Protein AF-A0A3M7CVM4-F1 (afdb_monomer)

Sequence (159 aa):
MERQDGQRHAELNRDGDGFTMEFKIDVVDDIEAQVEEMMRLGALGNFKDARQLSQSIAPVHQQKFEVVFEQLRLMLDQGAYTDLIERAEFHHKDAYTPIQSTLLKMMIAIARISMSSTEDSQASEFLRGLQHIDPLLLCEGLQQRLTDELWITEEVRIA

Solvent-accessible surface area (backbone atoms only — not comparable to full-atom values): 10046 Å² total; per-residue (Å²): 135,86,82,82,88,81,88,84,78,92,74,87,76,87,79,79,96,69,86,80,80,86,81,85,82,84,85,74,86,60,61,65,63,54,49,51,51,30,51,54,26,40,76,70,66,38,56,67,59,20,51,53,52,59,69,64,51,56,76,92,48,59,77,37,64,71,52,45,51,52,53,41,47,49,25,55,78,69,65,40,34,68,65,31,42,58,52,54,61,65,57,72,79,62,96,66,51,77,64,58,51,48,55,52,52,49,53,44,48,52,34,51,58,73,68,48,86,83,52,80,68,61,58,53,66,46,51,62,72,40,70,83,55,58,64,63,63,50,50,51,53,50,51,52,50,56,51,57,55,55,64,69,73,72,74,81,81,85,125

Radius of gyration: 26.43 Å; Cα contacts (8 Å, |Δi|>4): 76; chains: 1; bounding box: 59×64×79 Å

Secondary structure (DSSP, 8-state):
------------------------------HHHHHHHHHHHHHTT-HHHHHHHHHHS-TTTTTSHHHHHHHHHHHHHTT-HHHHHHHHHHGGGSS--HHHHHHHHHHHHHHHHHH-TT-HHHHHHHHHHHTTS-HHHHHHHHHHHHHHHHHHSS-----

pLDDT: mean 70.15, std 20.24, range [32.28, 94.75]

Organism: Hortaea werneckii (NCBI:txid91943)

Structure (mmCIF, N/CA/C/O backbone):
data_AF-A0A3M7CVM4-F1
#
_entry.id   AF-A0A3M7CVM4-F1
#
loop_
_atom_site.group_PDB
_atom_site.id
_atom_site.type_symbol
_atom_site.label_atom_id
_atom_site.label_alt_id
_atom_site.label_comp_id
_atom_site.label_asym_id
_atom_site.label_entity_id
_atom_site.label_seq_id
_atom_site.pdbx_PDB_ins_code
_atom_site.Cartn_x
_atom_site.Cartn_y
_atom_site.Cartn_z
_atom_site.occupancy
_atom_site.B_iso_or_equiv
_atom_site.auth_seq_id
_atom_site.auth_comp_id
_atom_site.auth_asym_id
_atom_site.auth_atom_id
_atom_site.pdbx_PDB_model_num
ATOM 1 N N . MET A 1 1 ? 43.578 -37.638 -21.110 1.00 36.47 1 MET A N 1
ATOM 2 C CA . MET A 1 1 ? 42.589 -36.567 -21.350 1.00 36.47 1 MET A CA 1
ATOM 3 C C . MET A 1 1 ? 42.428 -36.481 -22.860 1.00 36.47 1 MET A C 1
ATOM 5 O O . MET A 1 1 ? 43.405 -36.185 -23.528 1.00 36.47 1 MET A O 1
ATOM 9 N N . GLU A 1 2 ? 41.466 -37.225 -23.412 1.00 39.16 2 GLU A N 1
ATOM 10 C CA . GLU A 1 2 ? 40.102 -36.749 -23.759 1.00 39.16 2 GLU A CA 1
ATOM 11 C C . GLU A 1 2 ? 40.143 -35.811 -24.981 1.00 39.16 2 GLU A C 1
ATOM 13 O O . GLU A 1 2 ? 40.635 -34.699 -24.876 1.00 39.16 2 GLU A O 1
ATOM 18 N N . ARG A 1 3 ? 40.006 -36.377 -26.194 1.00 39.12 3 ARG A N 1
ATOM 19 C CA . ARG A 1 3 ? 38.799 -36.556 -27.056 1.00 39.12 3 ARG A CA 1
ATOM 20 C C . ARG A 1 3 ? 38.621 -35.397 -28.062 1.00 39.12 3 ARG A C 1
ATOM 22 O O . ARG A 1 3 ? 38.322 -34.285 -27.667 1.00 39.12 3 ARG A O 1
ATOM 29 N N . GLN A 1 4 ? 38.972 -35.670 -29.329 1.00 41.56 4 GLN A N 1
ATOM 30 C CA . GLN A 1 4 ? 38.097 -35.743 -30.530 1.00 41.56 4 GLN A CA 1
ATOM 31 C C . GLN A 1 4 ? 37.828 -34.363 -31.162 1.00 41.56 4 GLN A C 1
ATOM 33 O O . GLN A 1 4 ? 37.121 -33.555 -30.584 1.00 41.56 4 GLN A O 1
ATOM 38 N N . ASP A 1 5 ? 38.506 -33.947 -32.236 1.00 43.62 5 ASP A N 1
ATOM 39 C CA . ASP A 1 5 ? 38.555 -34.488 -33.612 1.00 43.62 5 ASP A CA 1
ATOM 40 C C . ASP A 1 5 ? 37.229 -34.305 -34.372 1.00 43.62 5 ASP A C 1
ATOM 42 O O . ASP A 1 5 ? 36.187 -34.787 -33.930 1.00 43.62 5 ASP A O 1
ATOM 46 N N . GLY A 1 6 ? 37.278 -33.608 -35.515 1.00 35.72 6 GLY A N 1
ATOM 47 C CA . GLY A 1 6 ? 36.134 -33.482 -36.423 1.00 35.72 6 GLY A CA 1
ATOM 48 C C . GLY A 1 6 ? 35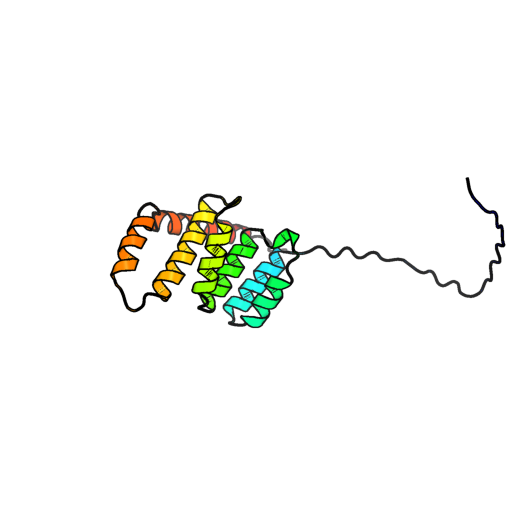.993 -32.141 -37.144 1.00 35.72 6 GLY A C 1
ATOM 49 O O . GLY A 1 6 ? 35.118 -31.344 -36.824 1.00 35.72 6 GLY A O 1
ATOM 50 N N . GLN A 1 7 ? 36.814 -31.922 -38.174 1.00 46.47 7 GLN A N 1
ATOM 51 C CA . GLN A 1 7 ? 36.509 -31.018 -39.294 1.00 46.47 7 GLN A CA 1
ATOM 52 C C . GLN A 1 7 ? 35.074 -31.242 -39.814 1.00 46.47 7 GLN A C 1
ATOM 54 O O . GLN A 1 7 ? 34.631 -32.390 -39.828 1.00 46.47 7 GLN A O 1
ATOM 59 N N . ARG A 1 8 ? 34.414 -30.205 -40.366 1.00 40.69 8 ARG A N 1
ATOM 60 C CA . ARG A 1 8 ? 33.911 -30.209 -41.762 1.00 40.69 8 ARG A CA 1
ATOM 61 C C . ARG A 1 8 ? 33.116 -28.955 -42.163 1.00 40.69 8 ARG A C 1
ATOM 63 O O . ARG A 1 8 ? 32.137 -28.584 -41.536 1.00 40.69 8 ARG A O 1
ATOM 70 N N . HIS A 1 9 ? 33.555 -28.439 -43.311 1.00 39.12 9 HIS A N 1
ATOM 71 C CA . HIS A 1 9 ? 32.801 -27.838 -44.413 1.00 39.12 9 HIS A CA 1
ATOM 72 C C . HIS A 1 9 ? 32.037 -26.532 -44.189 1.00 39.12 9 HIS A C 1
ATOM 74 O O . HIS A 1 9 ? 30.878 -26.491 -43.797 1.00 39.12 9 HIS A O 1
ATOM 80 N N . ALA A 1 10 ? 32.694 -25.463 -44.642 1.00 49.66 10 ALA A N 1
ATOM 81 C CA . ALA A 1 10 ? 32.023 -24.382 -45.336 1.00 49.66 10 ALA A CA 1
ATOM 82 C C . ALA A 1 10 ? 31.328 -24.929 -46.597 1.00 49.66 10 ALA A C 1
ATOM 84 O O . ALA A 1 10 ? 31.999 -25.312 -47.553 1.00 49.66 10 ALA A O 1
ATOM 85 N N . GLU A 1 11 ? 29.999 -24.919 -46.603 1.00 40.72 11 GLU A N 1
ATOM 86 C CA . GLU A 1 11 ? 29.199 -24.817 -47.822 1.00 40.72 11 GLU A CA 1
ATOM 87 C C . GLU A 1 11 ? 28.272 -23.610 -47.660 1.00 40.72 11 GLU A C 1
ATOM 89 O O . GLU A 1 11 ? 27.235 -23.648 -47.002 1.00 40.72 11 GLU A O 1
ATOM 94 N N . LEU A 1 12 ? 28.725 -22.492 -48.231 1.00 46.47 12 LEU A N 1
ATOM 95 C CA . LEU A 1 12 ? 27.937 -21.292 -48.478 1.00 46.47 12 LEU A CA 1
ATOM 96 C C . LEU A 1 12 ? 26.903 -21.617 -49.563 1.00 46.47 12 LEU A C 1
ATOM 98 O O . LEU A 1 12 ? 27.142 -21.372 -50.745 1.00 46.47 12 LEU A O 1
ATOM 102 N N . ASN A 1 13 ? 25.752 -22.153 -49.166 1.00 44.16 13 ASN A N 1
ATOM 103 C CA . ASN A 1 13 ? 24.563 -22.093 -50.007 1.00 44.16 13 ASN A CA 1
ATOM 104 C C . ASN A 1 13 ? 24.012 -20.666 -49.938 1.00 44.16 13 ASN A C 1
ATOM 106 O O . ASN A 1 13 ? 23.336 -20.277 -48.988 1.00 44.16 13 ASN A O 1
ATOM 110 N N . ARG A 1 14 ? 24.369 -19.872 -50.956 1.00 52.38 14 ARG A N 1
ATOM 111 C CA . ARG A 1 14 ? 23.597 -18.699 -51.371 1.00 52.38 14 ARG A CA 1
ATOM 112 C C . ARG A 1 14 ? 22.192 -19.183 -51.698 1.00 52.38 14 ARG A C 1
ATOM 114 O O . ARG A 1 14 ? 22.051 -19.895 -52.678 1.00 52.38 14 ARG A O 1
ATOM 121 N N . ASP A 1 15 ? 21.224 -18.802 -50.877 1.00 56.19 15 ASP A N 1
ATOM 122 C CA . ASP A 1 15 ? 19.897 -18.347 -51.293 1.00 56.19 15 ASP A CA 1
ATOM 123 C C . ASP A 1 15 ? 19.177 -17.793 -50.056 1.00 56.19 15 ASP A C 1
ATOM 125 O O . ASP A 1 15 ? 18.872 -18.522 -49.116 1.00 56.19 15 ASP A O 1
ATOM 129 N N . GLY A 1 16 ? 18.936 -16.479 -50.056 1.00 52.38 16 GLY A N 1
ATOM 130 C CA . GLY A 1 16 ? 18.220 -15.768 -48.995 1.00 52.38 16 GLY A CA 1
ATOM 131 C C . GLY A 1 16 ? 19.100 -14.769 -48.253 1.00 52.38 16 GLY A C 1
ATOM 132 O O . GLY A 1 16 ? 19.547 -15.035 -47.143 1.00 52.38 16 GLY A O 1
ATOM 133 N N . ASP A 1 17 ? 19.327 -13.598 -48.853 1.00 54.78 17 ASP A N 1
ATOM 134 C CA . ASP A 1 17 ? 19.960 -12.460 -48.175 1.00 54.78 17 ASP A CA 1
ATOM 135 C C . ASP A 1 17 ? 18.943 -11.803 -47.222 1.00 54.78 17 ASP A C 1
ATOM 137 O O . ASP A 1 17 ? 18.395 -10.729 -47.465 1.00 54.78 17 ASP A O 1
ATOM 141 N N . GLY A 1 18 ? 18.580 -12.544 -46.176 1.00 60.34 18 GLY A N 1
ATOM 142 C CA . GLY A 1 18 ? 17.775 -12.069 -45.064 1.00 60.34 18 GLY A CA 1
ATOM 143 C C . GLY A 1 18 ? 18.702 -11.585 -43.960 1.00 60.34 18 GLY A C 1
ATOM 144 O O . GLY A 1 18 ? 19.171 -12.381 -43.148 1.00 60.34 18 GLY A O 1
ATOM 145 N N . PHE A 1 19 ? 18.968 -10.280 -43.918 1.00 59.34 19 PHE A N 1
ATOM 146 C CA . PHE A 1 19 ? 19.666 -9.660 -42.796 1.00 59.34 19 PHE A CA 1
ATOM 147 C C . PHE A 1 19 ? 18.823 -9.836 -41.522 1.00 59.34 19 PHE A C 1
ATOM 149 O O . PHE A 1 19 ? 17.784 -9.196 -41.363 1.00 59.34 19 PHE A O 1
ATOM 156 N N . THR A 1 20 ? 19.243 -10.724 -40.619 1.00 69.44 20 THR A N 1
ATOM 157 C CA . THR A 1 20 ? 18.589 -10.898 -39.316 1.00 69.44 20 THR A CA 1
ATOM 158 C C . THR A 1 20 ? 19.247 -9.948 -38.321 1.00 69.44 20 THR A C 1
ATOM 160 O O . THR A 1 20 ? 20.401 -10.140 -37.945 1.00 69.44 20 THR A O 1
ATOM 163 N N . MET A 1 21 ? 18.527 -8.894 -37.930 1.00 69.94 21 MET A N 1
ATOM 164 C CA . MET A 1 21 ? 18.966 -7.954 -36.899 1.00 69.94 21 MET A CA 1
ATOM 165 C C . MET A 1 21 ? 18.529 -8.484 -35.528 1.00 69.94 21 MET A C 1
ATOM 167 O O . MET A 1 21 ? 17.335 -8.597 -35.257 1.00 69.94 21 MET A O 1
ATOM 171 N N . GLU A 1 22 ? 19.486 -8.833 -34.667 1.00 62.19 22 GLU A N 1
ATOM 172 C CA . GLU A 1 22 ? 19.198 -9.215 -33.283 1.00 62.19 22 GLU A CA 1
ATOM 173 C C . GLU A 1 22 ? 18.967 -7.958 -32.436 1.00 62.19 22 GLU A C 1
ATOM 175 O O . GLU A 1 22 ? 19.888 -7.178 -32.192 1.00 62.19 22 GLU A O 1
ATOM 180 N N . PHE A 1 23 ? 17.732 -7.763 -31.973 1.00 56.62 23 PHE A N 1
ATOM 181 C CA . PHE A 1 23 ? 17.397 -6.719 -31.007 1.00 56.62 23 PHE A CA 1
ATOM 182 C C . PHE A 1 23 ? 17.404 -7.303 -29.596 1.00 56.62 23 PHE A C 1
ATOM 184 O O . PHE A 1 23 ? 16.731 -8.297 -29.323 1.00 56.62 23 PHE A O 1
ATOM 191 N N . LYS A 1 24 ? 18.133 -6.654 -28.686 1.00 57.28 24 LYS A N 1
ATOM 192 C CA . LYS A 1 24 ? 18.010 -6.873 -27.243 1.00 57.28 24 LYS A CA 1
ATOM 193 C C . LYS A 1 24 ? 17.216 -5.708 -26.672 1.00 57.28 24 LYS A C 1
ATOM 195 O O . LYS A 1 24 ? 17.610 -4.560 -26.851 1.00 57.28 24 LYS A O 1
ATOM 200 N N . ILE A 1 25 ? 16.078 -6.012 -26.061 1.00 63.97 25 ILE A N 1
ATOM 201 C CA . ILE A 1 25 ? 15.244 -5.029 -25.374 1.00 63.97 25 ILE A CA 1
ATOM 202 C C . ILE A 1 25 ? 15.491 -5.220 -23.884 1.00 63.97 25 ILE A C 1
ATOM 204 O O . ILE A 1 25 ? 15.142 -6.265 -23.335 1.00 63.97 25 ILE A O 1
ATOM 208 N N . ASP A 1 26 ? 16.091 -4.217 -23.253 1.00 54.91 26 ASP A N 1
ATOM 209 C CA . ASP A 1 26 ? 16.224 -4.164 -21.803 1.00 54.91 26 ASP A CA 1
ATOM 210 C C . ASP A 1 26 ? 14.930 -3.577 -21.231 1.00 54.91 26 ASP A C 1
ATOM 212 O O . ASP A 1 26 ? 14.606 -2.409 -21.450 1.00 54.91 26 ASP A O 1
ATOM 216 N N . VAL A 1 27 ? 14.153 -4.405 -20.534 1.00 65.12 27 VAL A N 1
ATOM 217 C CA . VAL A 1 27 ? 12.986 -3.940 -19.780 1.00 65.12 27 VAL A CA 1
ATOM 218 C C . VAL A 1 27 ? 13.501 -3.391 -18.454 1.00 65.12 27 VAL A C 1
ATOM 220 O O . VAL A 1 27 ? 14.017 -4.144 -17.631 1.00 65.12 27 VAL A O 1
ATOM 223 N N . VAL A 1 28 ? 13.407 -2.075 -18.276 1.00 63.50 28 VAL A N 1
ATOM 224 C CA . VAL A 1 28 ? 13.725 -1.411 -17.009 1.00 63.50 28 VAL A CA 1
ATOM 225 C C . VAL A 1 28 ? 12.445 -1.334 -16.188 1.00 63.50 28 VAL A C 1
ATOM 227 O O . VAL A 1 28 ? 11.446 -0.791 -16.657 1.00 63.50 28 VAL A O 1
ATOM 230 N N . ASP A 1 29 ? 12.475 -1.882 -14.976 1.00 72.81 29 ASP A N 1
ATOM 231 C CA . ASP A 1 29 ? 11.358 -1.778 -14.041 1.00 72.81 29 ASP A CA 1
ATOM 232 C C . ASP A 1 29 ? 11.219 -0.329 -13.557 1.00 72.81 29 ASP A C 1
ATOM 234 O O . ASP A 1 29 ? 12.056 0.175 -12.803 1.00 72.81 29 ASP A O 1
ATOM 238 N N . ASP A 1 30 ? 10.142 0.335 -13.975 1.00 85.25 30 ASP A N 1
ATOM 239 C CA . ASP A 1 30 ? 9.747 1.635 -13.440 1.00 85.25 30 ASP A CA 1
ATOM 240 C C . ASP A 1 30 ? 8.888 1.434 -12.187 1.00 85.25 30 ASP A C 1
ATOM 242 O O . ASP A 1 30 ? 7.664 1.284 -12.237 1.00 85.25 30 ASP A O 1
ATOM 246 N N . ILE A 1 31 ? 9.566 1.364 -11.042 1.00 86.81 31 ILE A N 1
ATOM 247 C CA . ILE A 1 31 ? 8.907 1.156 -9.750 1.00 86.81 31 ILE A CA 1
ATOM 248 C C . ILE A 1 31 ? 8.027 2.333 -9.354 1.00 86.81 31 ILE A C 1
ATOM 250 O O . ILE A 1 31 ? 7.003 2.115 -8.714 1.00 86.81 31 ILE A O 1
ATOM 254 N N . GLU A 1 32 ? 8.406 3.552 -9.719 1.00 86.00 32 GLU A N 1
ATOM 255 C CA . GLU A 1 32 ? 7.633 4.745 -9.388 1.00 86.00 32 GLU A CA 1
ATOM 256 C C . GLU A 1 32 ? 6.277 4.687 -10.092 1.00 86.00 32 GLU A C 1
ATOM 258 O O . GLU A 1 32 ? 5.244 4.682 -9.422 1.00 86.00 32 GLU A O 1
ATOM 263 N N . ALA A 1 33 ? 6.272 4.444 -11.406 1.00 88.12 33 ALA A N 1
ATOM 264 C CA . ALA A 1 33 ? 5.040 4.287 -12.176 1.00 88.12 33 ALA A CA 1
ATOM 265 C C . ALA A 1 33 ? 4.165 3.117 -11.682 1.00 88.12 33 ALA A C 1
ATOM 267 O O . ALA A 1 33 ? 2.937 3.219 -11.642 1.00 88.12 33 ALA A O 1
ATOM 268 N N . GLN A 1 34 ? 4.774 1.993 -11.283 1.00 89.50 34 GLN A N 1
ATOM 269 C CA . GLN A 1 34 ? 4.034 0.852 -10.728 1.00 89.50 34 GLN A CA 1
ATOM 270 C C . GLN A 1 34 ? 3.383 1.177 -9.378 1.00 89.50 34 GLN A C 1
ATOM 272 O O . GLN A 1 34 ? 2.258 0.743 -9.117 1.00 89.50 34 GLN A O 1
ATOM 277 N N . VAL A 1 35 ? 4.071 1.926 -8.515 1.00 89.69 35 VAL A N 1
ATOM 278 C CA . VAL A 1 35 ? 3.532 2.351 -7.218 1.00 89.69 35 VAL A CA 1
ATOM 279 C C . VAL A 1 35 ? 2.428 3.390 -7.411 1.00 89.69 35 VAL A C 1
ATOM 281 O O . VAL A 1 35 ? 1.356 3.236 -6.828 1.00 89.69 35 VAL A O 1
ATOM 284 N N . GLU A 1 36 ? 2.626 4.381 -8.279 1.00 90.00 36 GLU A N 1
ATOM 285 C CA . GLU A 1 36 ? 1.610 5.390 -8.598 1.00 90.00 36 GLU A CA 1
ATOM 286 C C . GLU A 1 36 ? 0.332 4.767 -9.171 1.00 90.00 36 GLU A C 1
ATOM 288 O O . GLU A 1 36 ? -0.780 5.090 -8.742 1.00 90.00 36 GLU A O 1
ATOM 293 N N . GLU A 1 37 ? 0.461 3.819 -10.101 1.00 90.19 37 GLU A N 1
ATOM 294 C CA . GLU A 1 37 ? -0.701 3.130 -10.660 1.00 90.19 37 GLU A CA 1
ATOM 295 C C . GLU A 1 37 ? -1.402 2.264 -9.603 1.00 90.19 37 GLU A C 1
ATOM 297 O O . GLU A 1 37 ? -2.635 2.210 -9.556 1.00 90.19 37 GLU A O 1
ATOM 302 N N . MET A 1 38 ? -0.649 1.640 -8.692 1.00 91.75 38 MET A N 1
ATOM 303 C CA . MET A 1 38 ? -1.226 0.909 -7.562 1.00 91.75 38 MET A CA 1
ATOM 304 C C . MET A 1 38 ? -2.035 1.843 -6.651 1.00 91.75 38 MET A C 1
ATOM 306 O O . MET A 1 38 ? -3.155 1.491 -6.266 1.00 91.75 38 MET A O 1
ATOM 310 N N . MET A 1 39 ? -1.517 3.038 -6.356 1.00 89.00 39 MET A N 1
ATOM 311 C CA . MET A 1 39 ? -2.224 4.068 -5.588 1.00 89.00 39 MET A CA 1
ATOM 312 C C . MET A 1 39 ? -3.509 4.505 -6.293 1.00 89.00 39 MET A C 1
ATOM 314 O O . MET A 1 39 ? -4.572 4.568 -5.670 1.00 89.00 39 MET A O 1
ATOM 318 N N . ARG A 1 40 ? -3.439 4.758 -7.606 1.00 91.31 40 ARG A N 1
ATOM 319 C CA . ARG A 1 40 ? -4.597 5.146 -8.419 1.00 91.31 40 ARG A CA 1
ATOM 320 C C . ARG A 1 40 ? -5.684 4.070 -8.393 1.00 91.31 40 ARG A C 1
ATOM 322 O O . ARG A 1 40 ? -6.857 4.389 -8.205 1.00 91.31 40 ARG A O 1
ATOM 329 N N . LEU A 1 41 ? -5.314 2.798 -8.549 1.00 90.56 41 LEU A N 1
ATOM 330 C CA . LEU A 1 41 ? -6.247 1.669 -8.475 1.00 90.56 41 LEU A CA 1
ATOM 331 C C . LEU A 1 41 ? -6.863 1.528 -7.077 1.00 90.56 41 LEU A C 1
ATOM 333 O O . LEU A 1 41 ? -8.068 1.294 -6.971 1.00 90.56 41 LEU A O 1
ATOM 337 N N . GLY A 1 42 ? -6.069 1.716 -6.020 1.00 89.38 42 GLY A N 1
ATOM 338 C CA . GLY A 1 42 ? -6.546 1.736 -4.636 1.00 89.38 42 GLY A CA 1
ATOM 339 C C . GLY A 1 42 ? -7.592 2.826 -4.394 1.00 89.38 42 GLY A C 1
ATOM 340 O O . GLY A 1 42 ? -8.685 2.529 -3.917 1.00 89.38 42 GLY A O 1
ATOM 341 N N . ALA A 1 43 ? -7.312 4.060 -4.822 1.00 88.44 43 ALA A N 1
ATOM 342 C CA . ALA A 1 43 ? -8.227 5.196 -4.686 1.00 88.44 43 ALA A CA 1
ATOM 343 C C . ALA A 1 43 ? -9.560 5.002 -5.434 1.00 88.44 43 ALA A C 1
ATOM 345 O O . ALA A 1 43 ? -10.592 5.527 -5.019 1.00 88.44 43 ALA A O 1
ATOM 346 N N . LEU A 1 44 ? -9.555 4.228 -6.522 1.00 91.06 44 LEU A N 1
ATOM 347 C CA . LEU A 1 44 ? -10.758 3.872 -7.280 1.00 91.06 44 LEU A CA 1
ATOM 348 C C . LEU A 1 44 ? -11.526 2.678 -6.691 1.00 91.06 44 LEU A C 1
ATOM 350 O O . LEU A 1 44 ? -12.562 2.297 -7.234 1.00 91.06 44 LEU A O 1
ATOM 354 N N . GLY A 1 45 ? -11.031 2.060 -5.615 1.00 89.88 45 GLY A N 1
ATOM 355 C CA . GLY A 1 45 ? -11.606 0.841 -5.046 1.00 89.88 45 GLY A CA 1
ATOM 356 C C . GLY A 1 45 ? -11.322 -0.422 -5.869 1.00 89.88 45 GLY A C 1
ATOM 357 O O . GLY A 1 45 ? -11.858 -1.491 -5.566 1.00 89.88 45 GLY A O 1
ATOM 358 N N . ASN A 1 46 ? -10.443 -0.348 -6.877 1.00 94.00 46 ASN A N 1
ATOM 359 C CA . ASN A 1 46 ? -10.015 -1.481 -7.707 1.00 94.00 46 ASN A CA 1
ATOM 360 C C . ASN A 1 46 ? -8.942 -2.311 -6.985 1.00 94.00 46 ASN A C 1
ATOM 362 O O . ASN A 1 46 ? -7.840 -2.568 -7.468 1.00 94.00 46 ASN A O 1
ATOM 366 N N . PHE A 1 47 ? -9.294 -2.764 -5.789 1.00 92.75 47 PHE A N 1
ATOM 367 C CA . PHE A 1 47 ? -8.431 -3.443 -4.830 1.00 92.75 47 PHE A CA 1
ATOM 368 C C . PHE A 1 47 ? -7.848 -4.772 -5.312 1.00 92.75 47 PHE A C 1
ATOM 370 O O . PHE A 1 47 ? -6.804 -5.218 -4.831 1.00 92.75 47 PHE A O 1
ATOM 377 N N . LYS A 1 48 ? -8.538 -5.447 -6.232 1.00 93.88 48 LYS A N 1
ATOM 378 C CA . LYS A 1 48 ? -8.040 -6.678 -6.847 1.00 93.88 48 LYS A CA 1
ATOM 379 C C . LYS A 1 48 ? -6.872 -6.373 -7.785 1.00 93.88 48 LYS A C 1
ATOM 381 O O . LYS A 1 48 ? -5.825 -7.003 -7.666 1.00 93.88 48 LYS A O 1
ATOM 386 N N . ASP A 1 49 ? -7.047 -5.382 -8.649 1.00 93.88 49 ASP A N 1
ATOM 387 C CA . ASP A 1 49 ? -6.057 -5.010 -9.656 1.00 93.88 49 ASP A CA 1
ATOM 388 C C . ASP A 1 49 ? -4.842 -4.353 -8.996 1.00 93.88 49 ASP A C 1
ATOM 390 O O . ASP A 1 49 ? -3.709 -4.709 -9.309 1.00 93.88 49 ASP A O 1
ATOM 394 N N . ALA A 1 50 ? -5.065 -3.503 -7.986 1.00 93.50 50 ALA A N 1
ATOM 395 C CA . ALA A 1 50 ? -3.994 -2.931 -7.170 1.00 93.50 50 ALA A CA 1
ATOM 396 C C . ALA A 1 50 ? -3.127 -4.021 -6.509 1.00 93.50 50 ALA A C 1
ATOM 398 O O . ALA A 1 50 ? -1.900 -3.945 -6.527 1.00 93.50 50 ALA A O 1
ATOM 399 N N . ARG A 1 51 ? -3.745 -5.088 -5.976 1.00 92.12 51 ARG A N 1
ATOM 400 C CA . ARG A 1 51 ? -3.006 -6.221 -5.391 1.00 92.12 51 ARG A CA 1
ATOM 401 C C . ARG A 1 51 ? -2.232 -7.014 -6.437 1.00 92.12 51 ARG A C 1
ATOM 403 O O . ARG A 1 51 ? -1.096 -7.398 -6.171 1.00 92.12 51 ARG A O 1
ATOM 410 N N . GLN A 1 52 ? -2.821 -7.252 -7.606 1.00 94.12 52 GLN A N 1
ATOM 411 C CA . GLN A 1 52 ? -2.139 -7.953 -8.692 1.00 94.12 52 GLN A CA 1
ATOM 412 C C . GLN A 1 52 ? -0.918 -7.164 -9.181 1.00 94.12 52 GLN A C 1
ATOM 414 O O . GLN A 1 52 ? 0.155 -7.742 -9.344 1.00 94.12 52 GLN A O 1
ATOM 419 N N . LEU A 1 53 ? -1.057 -5.847 -9.348 1.00 93.06 53 LEU A N 1
ATOM 420 C CA . LEU A 1 53 ? 0.052 -4.966 -9.703 1.00 93.06 53 LEU A CA 1
ATOM 421 C C . LEU A 1 53 ? 1.147 -5.003 -8.634 1.00 93.06 53 LEU A C 1
ATOM 423 O O . LEU A 1 53 ? 2.314 -5.215 -8.952 1.00 93.06 53 LEU A O 1
ATOM 427 N N . SER A 1 54 ? 0.765 -4.925 -7.361 1.00 89.81 54 SER A N 1
ATOM 428 C CA . SER A 1 54 ? 1.703 -5.022 -6.243 1.00 89.81 54 SER A CA 1
ATOM 429 C C . SER A 1 54 ? 2.517 -6.322 -6.236 1.00 89.81 54 SER A C 1
ATOM 431 O O . SER A 1 54 ? 3.716 -6.323 -5.961 1.00 89.81 54 SER A O 1
ATOM 433 N N . GLN A 1 55 ? 1.880 -7.445 -6.574 1.00 90.00 55 GLN A N 1
ATOM 434 C CA . GLN A 1 55 ? 2.535 -8.753 -6.676 1.00 90.00 55 GLN A CA 1
ATOM 435 C C . GLN A 1 55 ? 3.441 -8.875 -7.907 1.00 90.00 55 GLN A C 1
ATOM 437 O O . GLN A 1 55 ? 4.331 -9.722 -7.919 1.00 90.00 55 GLN A O 1
ATOM 442 N N . SER A 1 56 ? 3.220 -8.046 -8.930 1.00 90.19 56 SER A N 1
ATOM 443 C CA . SER A 1 56 ? 4.036 -8.020 -10.147 1.00 90.19 56 SER A CA 1
ATOM 444 C C . SER A 1 56 ? 5.330 -7.214 -10.002 1.00 90.19 56 SER A C 1
ATOM 446 O O . SER A 1 56 ? 6.240 -7.395 -10.807 1.00 90.19 56 SER A O 1
ATOM 448 N N . ILE A 1 57 ? 5.438 -6.373 -8.964 1.00 88.50 57 ILE A N 1
ATOM 449 C CA . ILE A 1 57 ? 6.660 -5.622 -8.653 1.00 88.50 57 ILE A CA 1
ATOM 450 C C . ILE A 1 57 ? 7.819 -6.605 -8.448 1.00 88.50 57 ILE A C 1
ATOM 452 O O . ILE A 1 57 ? 7.703 -7.579 -7.693 1.00 88.50 57 ILE A O 1
ATOM 456 N N . ALA A 1 58 ? 8.952 -6.336 -9.098 1.00 86.50 58 ALA A N 1
ATOM 457 C CA . ALA A 1 58 ? 10.106 -7.223 -9.068 1.00 86.50 58 ALA A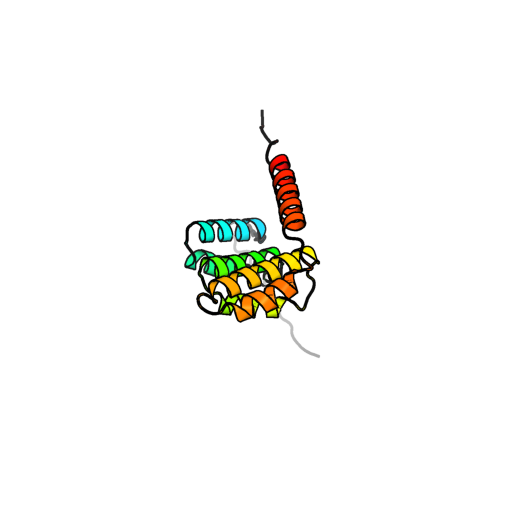 CA 1
ATOM 458 C C . ALA A 1 58 ? 10.573 -7.518 -7.624 1.00 86.50 58 ALA A C 1
ATOM 460 O O . ALA A 1 58 ? 10.601 -6.610 -6.787 1.00 86.50 58 ALA A O 1
ATOM 461 N N . PRO A 1 59 ? 11.007 -8.757 -7.304 1.00 88.25 59 PRO A N 1
ATOM 462 C CA . PRO A 1 59 ? 11.364 -9.153 -5.936 1.00 88.25 59 PRO A CA 1
ATOM 463 C C . PRO A 1 59 ? 12.405 -8.256 -5.255 1.00 88.25 59 PRO A C 1
ATOM 465 O O . PRO A 1 59 ? 12.331 -8.026 -4.051 1.00 88.25 59 PRO A O 1
ATOM 468 N N . VAL A 1 60 ? 13.343 -7.701 -6.029 1.00 87.44 60 VAL A N 1
ATOM 469 C CA . VAL A 1 60 ? 14.374 -6.762 -5.551 1.00 87.44 60 VAL A CA 1
ATOM 470 C C . VAL A 1 60 ? 13.787 -5.451 -5.004 1.00 87.44 60 VAL A C 1
ATOM 472 O O . VAL A 1 60 ? 14.429 -4.750 -4.226 1.00 87.44 60 VAL A O 1
ATOM 475 N N . HIS A 1 61 ? 12.554 -5.118 -5.382 1.00 88.31 61 HIS A N 1
ATOM 476 C CA . HIS A 1 61 ? 11.856 -3.898 -4.992 1.00 88.31 61 HIS A CA 1
ATOM 477 C C . HIS A 1 61 ? 10.754 -4.135 -3.953 1.00 88.31 61 HIS A C 1
ATOM 479 O O . HIS A 1 61 ? 10.309 -3.182 -3.326 1.00 88.31 61 HIS A O 1
ATOM 485 N N . GLN A 1 62 ? 10.385 -5.390 -3.678 1.00 88.38 62 GLN A N 1
ATOM 486 C CA . GLN A 1 62 ? 9.327 -5.751 -2.720 1.00 88.38 62 GLN A CA 1
ATOM 487 C C . GLN A 1 62 ? 9.612 -5.327 -1.269 1.00 88.38 62 GLN A C 1
ATOM 489 O O . GLN A 1 62 ? 8.689 -5.243 -0.467 1.00 88.38 62 GLN A O 1
ATOM 494 N N . GLN A 1 63 ? 10.879 -5.079 -0.921 1.00 88.00 63 GLN A N 1
ATOM 495 C CA . GLN A 1 63 ? 11.290 -4.618 0.413 1.00 88.00 63 GLN A CA 1
ATOM 496 C C . GLN A 1 63 ? 11.579 -3.109 0.466 1.00 88.00 63 GLN A C 1
ATOM 498 O O . GLN A 1 63 ? 11.991 -2.602 1.507 1.00 88.00 63 GLN A O 1
ATOM 503 N N . LYS A 1 64 ? 11.399 -2.377 -0.644 1.00 88.25 64 LYS A N 1
ATOM 504 C CA . LYS A 1 64 ? 11.497 -0.914 -0.629 1.00 88.25 64 LYS A CA 1
ATOM 505 C C . LYS A 1 64 ? 10.365 -0.343 0.218 1.00 88.25 64 LYS A C 1
ATOM 507 O O . LYS A 1 64 ? 9.231 -0.817 0.136 1.00 88.25 64 LYS A O 1
ATOM 512 N N . PHE A 1 65 ? 10.673 0.680 1.013 1.00 88.00 65 PHE A N 1
ATOM 513 C CA . PHE A 1 65 ? 9.704 1.265 1.936 1.00 88.00 65 PHE A CA 1
ATOM 514 C C . PHE A 1 65 ? 8.452 1.754 1.207 1.00 88.00 65 PHE A C 1
ATOM 516 O O . PHE A 1 65 ? 7.353 1.499 1.673 1.00 88.00 65 PHE A O 1
ATOM 523 N N . GLU A 1 66 ? 8.611 2.405 0.057 1.00 88.00 66 GLU A N 1
ATOM 524 C CA . GLU A 1 66 ? 7.525 2.977 -0.743 1.00 88.00 66 GLU A CA 1
ATOM 525 C C . GLU A 1 66 ? 6.529 1.891 -1.176 1.00 88.00 66 GLU A C 1
ATOM 527 O O . GLU A 1 66 ? 5.317 2.047 -1.043 1.00 88.00 66 GLU A O 1
ATOM 532 N N . VAL A 1 67 ? 7.052 0.738 -1.602 1.00 90.06 67 VAL A N 1
ATOM 533 C CA . VAL A 1 67 ? 6.247 -0.421 -2.005 1.00 90.06 67 VAL A CA 1
ATOM 534 C C . VAL A 1 67 ? 5.520 -1.022 -0.803 1.00 90.06 67 VAL A C 1
ATOM 536 O O . VAL A 1 67 ? 4.317 -1.272 -0.869 1.00 90.06 67 VAL A O 1
ATOM 539 N N . VAL A 1 68 ? 6.230 -1.235 0.310 1.00 91.81 68 VAL A N 1
ATOM 540 C CA . VAL A 1 68 ? 5.648 -1.799 1.540 1.00 91.81 68 VAL A CA 1
ATOM 541 C C . VAL A 1 68 ? 4.587 -0.868 2.125 1.00 91.81 68 VAL A C 1
ATOM 543 O O . VAL A 1 68 ? 3.525 -1.325 2.541 1.00 91.81 68 VAL A O 1
ATOM 546 N N . PHE A 1 69 ? 4.853 0.435 2.148 1.00 91.50 69 PHE A N 1
ATOM 547 C CA . PHE A 1 69 ? 3.941 1.443 2.671 1.00 91.50 69 PHE A CA 1
ATOM 548 C C . PHE A 1 69 ? 2.628 1.447 1.890 1.00 91.50 69 PHE A C 1
ATOM 550 O O . PHE A 1 69 ? 1.559 1.319 2.487 1.00 91.50 69 PHE A O 1
ATOM 557 N N . GLU A 1 70 ? 2.693 1.496 0.561 1.00 92.06 70 GLU A N 1
ATOM 558 C CA . GLU A 1 70 ? 1.485 1.517 -0.262 1.00 92.06 70 GLU A CA 1
ATOM 559 C C . GLU A 1 70 ? 0.745 0.165 -0.263 1.00 92.06 70 GLU A C 1
ATOM 561 O O . GLU A 1 70 ? -0.485 0.128 -0.277 1.00 92.06 70 GLU A O 1
ATOM 566 N N . GLN A 1 71 ? 1.451 -0.961 -0.109 1.00 93.56 71 GLN A N 1
ATOM 567 C CA . GLN A 1 71 ? 0.822 -2.261 0.167 1.00 93.56 71 GLN A CA 1
ATOM 568 C C . GLN A 1 71 ? 0.013 -2.256 1.468 1.00 93.56 71 GLN A C 1
ATOM 570 O O . GLN A 1 71 ? -1.117 -2.748 1.504 1.00 93.56 71 GLN A O 1
ATOM 575 N N . LEU A 1 72 ? 0.584 -1.714 2.544 1.00 93.88 72 LEU A N 1
ATOM 576 C CA . LEU A 1 72 ? -0.100 -1.609 3.830 1.00 93.88 72 LEU A CA 1
ATOM 577 C C . LEU A 1 72 ? -1.272 -0.625 3.748 1.00 93.88 72 LEU A C 1
ATOM 579 O O . LEU A 1 72 ? -2.313 -0.864 4.355 1.00 93.88 72 LEU A O 1
ATOM 583 N N . ARG A 1 73 ? -1.145 0.455 2.971 1.00 93.06 73 ARG A N 1
ATOM 584 C CA . ARG A 1 73 ? -2.217 1.437 2.784 1.00 93.06 73 ARG A CA 1
ATOM 585 C C . ARG A 1 73 ? -3.388 0.806 2.050 1.00 93.06 73 ARG A C 1
ATOM 587 O O . ARG A 1 73 ? -4.528 0.939 2.474 1.00 93.06 73 ARG A O 1
ATOM 594 N N . LEU A 1 74 ? -3.095 0.015 1.025 1.00 93.50 74 LEU A N 1
ATOM 595 C CA . LEU A 1 74 ? -4.094 -0.752 0.303 1.00 93.50 74 LEU A CA 1
ATOM 596 C C . LEU A 1 74 ? -4.847 -1.738 1.219 1.00 93.50 74 LEU A C 1
ATOM 598 O O . LEU A 1 74 ? -6.053 -1.922 1.059 1.00 93.50 74 LEU A O 1
ATOM 602 N N . MET A 1 75 ? -4.165 -2.360 2.188 1.00 94.75 75 MET A N 1
ATOM 603 C CA . MET A 1 75 ? -4.813 -3.199 3.209 1.00 94.75 75 MET A CA 1
ATOM 604 C C . MET A 1 75 ? -5.695 -2.375 4.153 1.00 94.75 75 MET A C 1
ATOM 606 O O . MET A 1 75 ? -6.787 -2.822 4.507 1.00 94.75 75 MET A O 1
ATOM 610 N N . LEU A 1 76 ? -5.246 -1.175 4.532 1.00 92.19 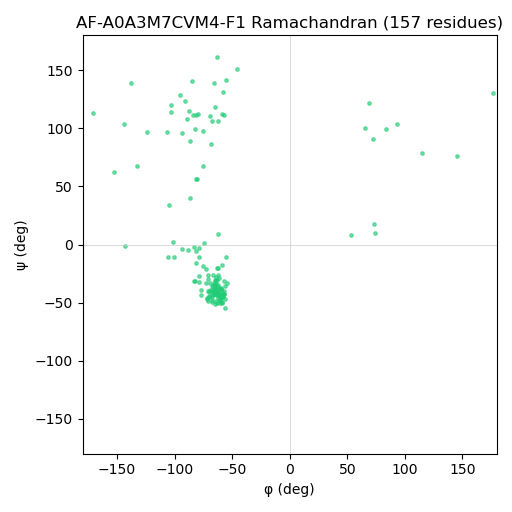76 LEU A N 1
ATOM 611 C CA . LEU A 1 76 ? -6.003 -0.254 5.379 1.00 92.19 76 LEU A CA 1
ATOM 612 C C . LEU A 1 76 ? -7.321 0.144 4.706 1.00 92.19 76 LEU A C 1
ATOM 614 O O . LEU A 1 76 ? -8.381 0.013 5.317 1.00 92.19 76 LEU A O 1
ATOM 618 N N . ASP A 1 77 ? -7.253 0.548 3.437 1.00 89.81 77 ASP A N 1
ATOM 619 C CA . ASP A 1 77 ? -8.407 0.973 2.637 1.00 89.81 77 ASP A CA 1
ATOM 620 C C . ASP A 1 77 ? -9.402 -0.176 2.396 1.00 89.81 77 ASP A C 1
ATOM 622 O O . ASP A 1 77 ? -10.611 0.038 2.316 1.00 89.81 77 ASP A O 1
ATOM 626 N N . GLN A 1 78 ? -8.911 -1.418 2.331 1.00 90.62 78 GLN A N 1
ATOM 627 C CA . GLN A 1 78 ? -9.740 -2.623 2.214 1.00 90.62 78 GLN A CA 1
ATOM 628 C C . GLN A 1 78 ? -10.378 -3.071 3.535 1.00 90.62 78 GLN A C 1
ATOM 630 O O . GLN A 1 78 ? -11.208 -3.982 3.526 1.00 90.62 78 GLN A O 1
ATOM 635 N N . GLY A 1 79 ? -9.976 -2.497 4.671 1.00 89.88 79 GLY A N 1
ATOM 636 C CA . GLY A 1 79 ? -10.379 -2.974 5.994 1.00 89.88 79 GLY A CA 1
ATOM 637 C C . GLY A 1 79 ? -9.703 -4.283 6.425 1.00 89.88 79 GLY A C 1
ATOM 638 O O . GLY A 1 79 ? -10.169 -4.942 7.353 1.00 89.88 79 GLY A O 1
ATOM 639 N N . ALA A 1 80 ? -8.600 -4.675 5.781 1.00 92.62 80 ALA A N 1
ATOM 640 C CA . ALA A 1 80 ? -7.814 -5.864 6.118 1.00 92.62 80 ALA A CA 1
ATOM 641 C C . ALA A 1 80 ? -6.860 -5.583 7.299 1.00 92.62 80 ALA A C 1
ATOM 643 O O . ALA A 1 80 ? -5.641 -5.709 7.193 1.00 92.62 80 ALA A O 1
ATOM 644 N N . TYR A 1 81 ? -7.418 -5.146 8.432 1.00 91.19 81 TYR A N 1
ATOM 645 C CA . TYR A 1 81 ? -6.656 -4.604 9.563 1.00 91.19 81 TYR A CA 1
ATOM 646 C C . TYR A 1 81 ? -5.738 -5.629 10.239 1.00 91.19 81 TYR A C 1
ATOM 648 O O . TYR A 1 81 ? -4.619 -5.288 10.610 1.00 91.19 81 TYR A O 1
ATOM 656 N N . THR A 1 82 ? -6.178 -6.883 10.373 1.00 92.25 82 THR A N 1
ATOM 657 C CA . THR A 1 82 ? -5.357 -7.956 10.956 1.00 92.25 82 THR A CA 1
ATOM 658 C C . THR A 1 82 ? -4.120 -8.227 10.101 1.00 92.25 82 THR A C 1
ATOM 660 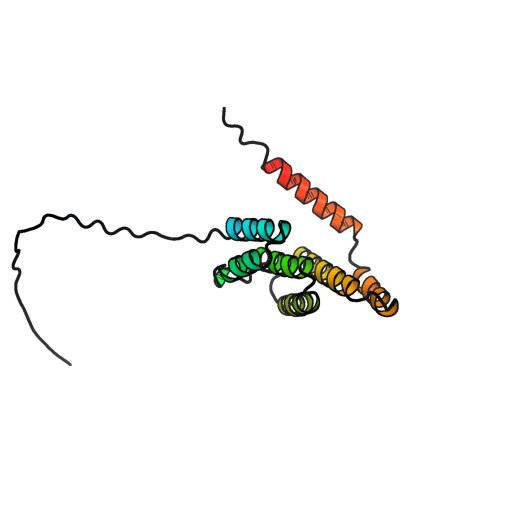O O . THR A 1 82 ? -3.004 -8.168 10.615 1.00 92.25 82 THR A O 1
ATOM 663 N N . ASP A 1 83 ? -4.307 -8.413 8.790 1.00 92.50 83 ASP A N 1
ATOM 664 C CA . ASP A 1 83 ? -3.215 -8.656 7.838 1.00 92.50 83 ASP A CA 1
ATOM 665 C C . ASP A 1 83 ? -2.240 -7.469 7.777 1.00 92.50 83 ASP A C 1
ATOM 667 O O . ASP A 1 83 ? -1.023 -7.656 7.703 1.00 92.50 83 ASP A O 1
ATOM 671 N N . LEU A 1 84 ? -2.767 -6.238 7.848 1.00 93.00 84 LEU A N 1
ATOM 672 C CA . LEU A 1 84 ? -1.961 -5.019 7.913 1.00 93.00 84 LEU A CA 1
ATOM 673 C C . LEU A 1 84 ? -1.034 -5.040 9.127 1.00 93.00 84 LEU A C 1
ATOM 675 O O . LEU A 1 84 ? 0.161 -4.790 8.979 1.00 93.00 84 LEU A O 1
ATOM 679 N N . ILE A 1 85 ? -1.573 -5.320 10.317 1.00 91.00 85 ILE A N 1
ATOM 680 C CA . ILE A 1 85 ? -0.807 -5.295 11.568 1.00 91.00 85 ILE A CA 1
ATOM 681 C C . ILE A 1 85 ? 0.287 -6.364 11.538 1.00 91.00 85 ILE A C 1
ATOM 683 O O . ILE A 1 85 ? 1.445 -6.038 11.794 1.00 91.00 85 ILE A O 1
ATOM 687 N N . GLU A 1 86 ? -0.047 -7.601 11.163 1.00 91.56 86 GLU A N 1
ATOM 688 C CA . GLU A 1 86 ? 0.931 -8.692 11.072 1.00 91.56 86 GLU A CA 1
ATOM 689 C C . GLU A 1 86 ? 2.073 -8.351 10.107 1.00 91.56 86 GLU A C 1
ATOM 691 O O . GLU A 1 86 ? 3.253 -8.520 10.433 1.00 91.56 86 GLU A O 1
ATOM 696 N N . ARG A 1 87 ? 1.740 -7.808 8.930 1.00 89.75 87 ARG A N 1
ATOM 697 C CA . ARG A 1 87 ? 2.739 -7.413 7.934 1.00 89.75 87 ARG A CA 1
ATOM 698 C C . ARG A 1 87 ? 3.585 -6.235 8.421 1.00 89.75 87 ARG A C 1
ATOM 700 O O . ARG A 1 87 ? 4.807 -6.277 8.301 1.00 89.75 87 ARG A O 1
ATOM 707 N N . ALA A 1 88 ? 2.978 -5.201 8.995 1.00 88.44 88 ALA A N 1
ATOM 708 C CA . ALA A 1 88 ? 3.702 -4.026 9.479 1.00 88.44 88 ALA A CA 1
ATOM 709 C C . ALA A 1 88 ? 4.660 -4.367 10.637 1.00 88.44 88 ALA A C 1
ATOM 711 O O . ALA A 1 88 ? 5.787 -3.869 10.671 1.00 88.44 88 ALA A O 1
ATOM 712 N N . GLU A 1 89 ? 4.255 -5.256 11.548 1.00 85.12 89 GLU A N 1
ATOM 713 C CA . GLU A 1 89 ? 5.099 -5.729 12.651 1.00 85.12 89 GLU A CA 1
ATOM 714 C C . GLU A 1 89 ? 6.253 -6.622 12.163 1.00 85.12 89 GLU A C 1
ATOM 716 O O . GLU A 1 89 ? 7.357 -6.553 12.713 1.00 85.12 89 GLU A O 1
ATOM 721 N N . PHE A 1 90 ? 6.050 -7.397 11.091 1.00 83.38 90 PHE A N 1
ATOM 722 C CA . PHE A 1 90 ? 7.123 -8.155 10.439 1.00 83.38 90 PHE A CA 1
ATOM 723 C C . PHE A 1 90 ? 8.216 -7.234 9.873 1.00 83.38 90 PHE A C 1
ATOM 725 O O . PHE A 1 90 ? 9.405 -7.500 10.053 1.00 83.38 90 PHE A O 1
ATOM 732 N N . HIS A 1 91 ? 7.827 -6.114 9.257 1.00 70.62 91 HIS A N 1
ATOM 733 C CA . HIS A 1 91 ? 8.759 -5.153 8.658 1.00 70.62 91 HIS A CA 1
ATOM 734 C C . HIS A 1 91 ? 9.436 -4.209 9.667 1.00 70.62 91 HIS A C 1
ATOM 736 O O . HIS A 1 91 ? 10.309 -3.433 9.290 1.00 70.62 91 HIS A O 1
ATOM 742 N N . HIS A 1 92 ? 9.098 -4.274 10.959 1.00 58.44 92 HIS A N 1
ATOM 743 C CA . HIS A 1 92 ? 9.672 -3.387 11.979 1.00 58.44 92 HIS A CA 1
ATOM 744 C C . HIS A 1 92 ? 11.120 -3.722 12.381 1.00 58.44 92 HIS A C 1
ATOM 746 O O . HIS A 1 92 ? 11.681 -3.057 13.253 1.00 58.44 92 HIS A O 1
ATOM 752 N N . LYS A 1 93 ? 11.735 -4.742 11.768 1.00 56.34 93 LYS A N 1
ATOM 753 C CA . LYS A 1 93 ? 13.053 -5.250 12.170 1.00 56.34 93 LYS A CA 1
ATOM 754 C C . LYS A 1 93 ? 14.235 -4.787 11.316 1.00 56.34 93 LYS A C 1
ATOM 756 O O . LYS A 1 93 ? 15.351 -4.935 11.800 1.00 56.34 93 LYS A O 1
ATOM 761 N N . ASP A 1 94 ? 14.029 -4.153 10.156 1.00 56.09 94 ASP A N 1
ATOM 762 C CA . ASP A 1 94 ? 15.132 -3.742 9.273 1.00 56.09 94 ASP A CA 1
ATOM 763 C C . ASP A 1 94 ? 14.969 -2.326 8.669 1.00 56.09 94 ASP A C 1
ATOM 765 O O . ASP A 1 94 ? 13.894 -1.918 8.243 1.00 56.09 94 ASP A O 1
ATOM 769 N N . ALA A 1 95 ? 16.088 -1.589 8.631 1.00 71.69 95 ALA A N 1
ATOM 770 C CA . ALA A 1 95 ? 16.443 -0.474 7.734 1.00 71.69 95 ALA A CA 1
ATOM 771 C C . ALA A 1 95 ? 15.519 0.761 7.557 1.00 71.69 95 ALA A C 1
ATOM 773 O O . ALA A 1 95 ? 15.828 1.600 6.710 1.00 71.69 95 ALA A O 1
ATOM 774 N N . TYR A 1 96 ? 14.446 0.953 8.329 1.00 83.75 96 TYR A N 1
ATOM 775 C CA . TYR A 1 96 ? 13.619 2.165 8.204 1.00 83.75 96 TYR A CA 1
ATOM 776 C C . TYR A 1 96 ? 14.139 3.363 8.997 1.00 83.75 96 TYR A C 1
ATOM 778 O O . TYR A 1 96 ? 14.558 3.265 10.151 1.00 83.75 96 TYR A O 1
ATOM 786 N N . THR A 1 97 ? 14.037 4.541 8.384 1.00 86.06 97 THR A N 1
ATOM 787 C CA . THR A 1 97 ? 14.290 5.816 9.060 1.00 86.06 97 THR A CA 1
ATOM 788 C C . THR A 1 97 ? 13.279 6.044 10.198 1.00 86.06 97 THR A C 1
ATOM 790 O O . THR A 1 97 ? 12.193 5.446 10.213 1.00 86.06 97 THR A O 1
ATOM 793 N N . PRO A 1 98 ? 13.571 6.947 11.153 1.00 83.31 98 PRO A N 1
ATOM 794 C CA . PRO A 1 98 ? 12.628 7.280 12.222 1.00 83.31 98 PRO A CA 1
ATOM 795 C C . PRO A 1 98 ? 11.258 7.761 11.713 1.00 83.31 98 PRO A C 1
ATOM 797 O O . PRO A 1 98 ? 10.226 7.420 12.295 1.00 83.31 98 PRO A O 1
ATOM 800 N N . ILE A 1 99 ? 11.236 8.505 10.602 1.00 83.94 99 ILE A N 1
ATOM 801 C CA . ILE A 1 99 ? 10.006 9.016 9.977 1.00 83.94 99 ILE A CA 1
ATOM 802 C C . ILE A 1 99 ? 9.183 7.859 9.403 1.00 83.94 99 ILE A C 1
ATOM 804 O O . ILE A 1 99 ? 8.006 7.720 9.721 1.00 83.94 99 ILE A O 1
ATOM 808 N N . GLN A 1 100 ? 9.814 6.977 8.628 1.00 86.00 100 GLN A N 1
ATOM 809 C CA . GLN A 1 100 ? 9.175 5.788 8.052 1.00 86.00 100 GLN A CA 1
ATOM 810 C C . GLN A 1 100 ? 8.588 4.874 9.134 1.00 86.00 100 GLN A C 1
ATOM 812 O O . GLN A 1 100 ? 7.444 4.431 9.047 1.00 86.00 100 GLN A O 1
ATOM 817 N N . SER A 1 101 ? 9.341 4.663 10.214 1.00 84.25 101 SER A N 1
ATOM 818 C CA . SER A 1 101 ? 8.874 3.892 11.370 1.00 84.25 101 SER A CA 1
ATOM 819 C C . SER A 1 101 ? 7.665 4.538 12.049 1.00 84.25 101 SER A C 1
ATOM 821 O O . SER A 1 101 ? 6.770 3.840 12.519 1.00 84.25 101 SER A O 1
ATOM 823 N N . THR A 1 102 ? 7.630 5.870 12.104 1.00 84.12 102 THR A N 1
ATOM 824 C CA . THR A 1 102 ? 6.505 6.632 12.661 1.00 84.12 102 THR A CA 1
ATOM 825 C C . THR A 1 102 ? 5.255 6.492 11.797 1.00 84.12 102 THR A C 1
ATOM 827 O O . THR A 1 102 ? 4.182 6.222 12.333 1.00 84.12 102 THR A O 1
ATOM 830 N N . LEU A 1 103 ? 5.396 6.577 10.472 1.00 86.12 103 LEU A N 1
ATOM 831 C CA . LEU A 1 103 ? 4.293 6.367 9.532 1.00 86.12 103 LEU A CA 1
ATOM 832 C C . LEU A 1 103 ? 3.680 4.966 9.676 1.00 86.12 103 LEU A C 1
ATOM 834 O O . LEU A 1 103 ? 2.462 4.833 9.772 1.00 86.12 103 LEU A O 1
ATOM 838 N N . LEU A 1 104 ? 4.506 3.922 9.795 1.00 88.38 104 LEU A N 1
ATOM 839 C CA . LEU A 1 104 ? 4.009 2.558 10.022 1.00 88.38 104 LEU A CA 1
ATOM 840 C C . LEU A 1 104 ? 3.256 2.419 11.347 1.00 88.38 104 LEU A C 1
ATOM 842 O O . LEU A 1 104 ? 2.182 1.818 11.391 1.00 88.38 104 LEU A O 1
ATOM 846 N N . LYS A 1 105 ? 3.777 3.020 12.424 1.00 85.19 105 LYS A N 1
ATOM 847 C CA . LYS A 1 105 ? 3.088 3.044 13.723 1.00 85.19 105 LYS A CA 1
ATOM 848 C C . LYS A 1 105 ? 1.727 3.730 13.630 1.00 85.19 105 LYS A C 1
ATOM 850 O O . LYS A 1 105 ? 0.781 3.258 14.255 1.00 85.19 105 LYS A O 1
ATOM 855 N N . MET A 1 106 ? 1.608 4.798 12.841 1.00 86.12 106 MET A N 1
ATOM 856 C CA . MET A 1 106 ? 0.326 5.464 12.591 1.00 86.12 106 MET A CA 1
ATOM 857 C C . MET A 1 106 ? -0.653 4.574 11.824 1.00 86.12 106 MET A C 1
ATOM 859 O O . MET A 1 106 ? -1.825 4.521 12.174 1.00 86.12 106 MET A O 1
ATOM 863 N N . MET A 1 107 ? -0.205 3.827 10.818 1.00 88.12 107 MET A N 1
ATOM 864 C CA . MET A 1 107 ? -1.099 2.915 10.095 1.00 88.12 107 MET A CA 1
ATOM 865 C C . MET A 1 107 ? -1.618 1.789 10.992 1.00 88.12 107 MET A C 1
ATOM 867 O O . MET A 1 107 ? -2.815 1.505 10.992 1.00 88.12 107 MET A O 1
ATOM 871 N N . ILE A 1 108 ? -0.740 1.204 11.815 1.00 87.19 108 ILE A N 1
ATOM 872 C CA . ILE A 1 108 ? -1.124 0.227 12.846 1.00 87.19 108 ILE A CA 1
ATOM 873 C C . ILE A 1 108 ? -2.129 0.851 13.824 1.00 87.19 108 ILE A C 1
ATOM 875 O O . ILE A 1 108 ? -3.099 0.198 14.209 1.00 87.19 108 ILE A O 1
ATOM 879 N N . ALA A 1 109 ? -1.922 2.116 14.209 1.00 81.50 109 ALA A N 1
ATOM 880 C CA . ALA A 1 109 ? -2.835 2.864 15.070 1.00 81.50 109 ALA A CA 1
ATOM 881 C C . ALA A 1 109 ? -4.248 2.909 14.498 1.00 81.50 109 ALA A C 1
ATOM 883 O O . ALA A 1 109 ? -5.204 2.521 15.169 1.00 81.50 109 ALA A O 1
ATOM 884 N N . ILE A 1 110 ? -4.358 3.369 13.250 1.00 83.56 110 ILE A N 1
ATOM 885 C CA . ILE A 1 110 ? -5.634 3.521 12.557 1.00 83.56 110 ILE A CA 1
ATOM 886 C C . ILE A 1 110 ? -6.311 2.155 12.459 1.00 83.56 110 ILE A C 1
ATOM 888 O O . ILE A 1 110 ? -7.461 2.030 12.862 1.00 83.56 110 ILE A O 1
ATOM 892 N N . ALA A 1 111 ? -5.581 1.119 12.037 1.00 86.81 111 ALA A N 1
ATOM 893 C CA . ALA A 1 111 ? -6.107 -0.239 11.937 1.00 86.81 111 ALA A CA 1
ATOM 894 C C . ALA A 1 111 ? -6.682 -0.749 13.272 1.00 86.81 111 ALA A C 1
ATOM 896 O O . ALA A 1 111 ? -7.806 -1.245 13.314 1.00 86.81 111 ALA A O 1
ATOM 89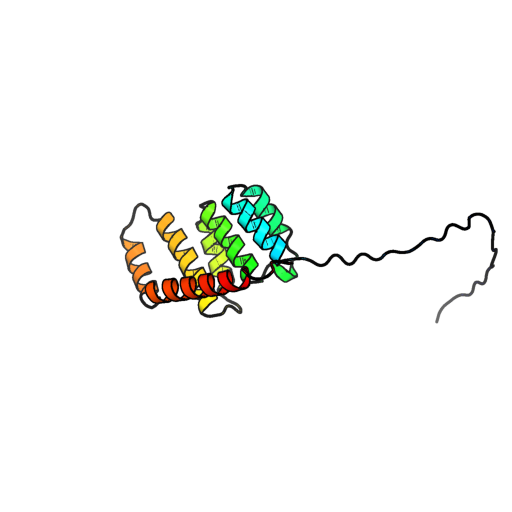7 N N . ARG A 1 112 ? -5.954 -0.578 14.384 1.00 82.88 112 ARG A N 1
ATOM 898 C CA . ARG A 1 112 ? -6.413 -1.006 15.718 1.00 82.88 112 ARG A CA 1
ATOM 899 C C . ARG A 1 112 ? -7.648 -0.237 16.188 1.00 82.88 112 ARG A C 1
ATOM 901 O O . ARG A 1 112 ? -8.573 -0.858 16.702 1.00 82.88 112 ARG A O 1
ATOM 908 N N . ILE A 1 113 ? -7.689 1.081 15.975 1.00 82.44 113 ILE A N 1
ATOM 909 C CA . ILE A 1 113 ? -8.856 1.918 16.306 1.00 82.44 113 ILE A CA 1
ATOM 910 C C . ILE A 1 113 ? -10.075 1.490 15.481 1.00 82.44 113 ILE A C 1
ATOM 912 O O . ILE A 1 113 ? -11.174 1.362 16.018 1.00 82.44 113 ILE A O 1
ATOM 916 N N . SER A 1 114 ? -9.886 1.222 14.187 1.00 79.44 114 SER A N 1
ATOM 917 C CA . SER A 1 114 ? -10.954 0.753 13.301 1.00 79.44 114 SER A CA 1
ATOM 918 C C . SER A 1 114 ? -11.496 -0.625 13.697 1.00 79.44 114 SER A C 1
ATOM 920 O O . SER A 1 114 ? -12.671 -0.903 13.470 1.00 79.44 114 SER A O 1
ATOM 922 N N . MET A 1 115 ? -10.680 -1.473 14.329 1.00 79.31 115 MET A N 1
ATOM 923 C CA . MET A 1 115 ? -11.123 -2.754 14.890 1.00 79.31 115 MET A CA 1
ATOM 924 C C . MET A 1 115 ? -11.848 -2.602 16.238 1.00 79.31 115 MET A C 1
ATOM 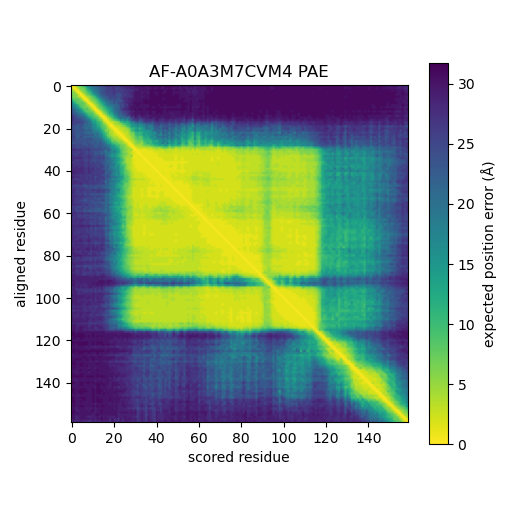926 O O . MET A 1 115 ? 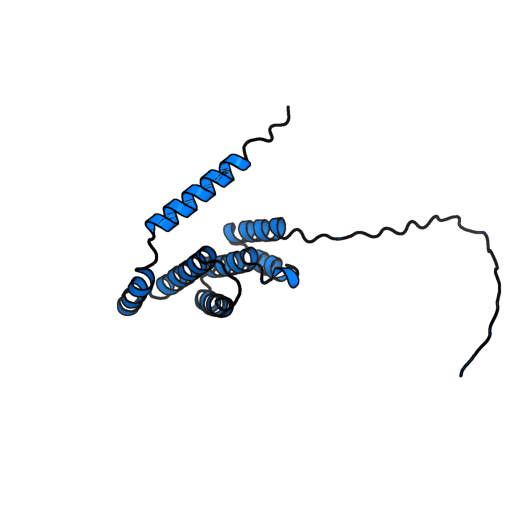-12.751 -3.382 16.540 1.00 79.31 115 MET A O 1
ATOM 930 N N . SER A 1 116 ? -11.479 -1.618 17.064 1.00 65.81 116 SER A N 1
ATOM 931 C CA . SER A 1 116 ? -11.889 -1.520 18.472 1.00 65.81 116 SER A CA 1
ATOM 932 C C . SER A 1 116 ? -13.233 -0.818 18.708 1.00 65.81 116 SER A C 1
ATOM 934 O O . SER A 1 116 ? -13.371 -0.078 19.679 1.00 65.81 116 SER A O 1
ATOM 936 N N . SER A 1 117 ? -14.249 -1.055 17.872 1.00 52.97 117 SER A N 1
ATOM 937 C CA . SER A 1 117 ? -15.573 -0.407 17.991 1.00 52.97 117 SER A CA 1
ATOM 938 C C . SER A 1 117 ? -16.363 -0.699 19.290 1.00 52.97 117 SER A C 1
ATOM 940 O O . SER A 1 117 ? -17.519 -0.294 19.392 1.00 52.97 117 SER A O 1
ATOM 942 N N . THR A 1 118 ? -15.768 -1.348 20.303 1.00 51.38 118 THR A N 1
ATOM 943 C CA . THR A 1 118 ? -16.464 -1.723 21.546 1.00 51.38 118 THR A CA 1
ATOM 944 C C . THR A 1 118 ? -15.690 -1.649 22.870 1.00 51.38 118 THR A C 1
ATOM 946 O O . THR A 1 118 ? -16.326 -1.912 23.885 1.00 51.38 118 THR A O 1
ATOM 949 N N . GLU A 1 119 ? -14.401 -1.286 22.964 1.00 48.00 119 GLU A N 1
ATOM 950 C CA . GLU A 1 119 ? -13.721 -1.299 24.284 1.00 48.00 119 GLU A CA 1
ATOM 951 C C . GLU A 1 119 ? -12.698 -0.163 24.489 1.00 48.00 119 GLU A C 1
ATOM 953 O O . GLU A 1 119 ? -11.553 -0.222 24.038 1.00 48.00 119 GLU A O 1
ATOM 958 N N . ASP A 1 120 ? -13.103 0.844 25.274 1.00 51.00 120 ASP A N 1
ATOM 959 C CA . ASP A 1 120 ? -12.347 2.046 25.680 1.00 51.00 120 ASP A CA 1
ATOM 960 C C . ASP A 1 120 ? -10.991 1.771 26.372 1.00 51.00 120 ASP A C 1
ATOM 962 O O . ASP A 1 120 ? -10.179 2.679 26.568 1.00 51.00 120 ASP A O 1
ATOM 966 N N . SER A 1 121 ? -10.705 0.521 26.748 1.00 49.28 121 SER A N 1
ATOM 967 C CA . SER A 1 121 ? -9.524 0.180 27.547 1.00 49.28 121 SER A CA 1
ATOM 968 C C . SER A 1 121 ? -8.243 0.007 26.717 1.00 49.28 121 SER A C 1
ATOM 970 O O . SER A 1 121 ? -7.167 0.339 27.212 1.00 49.28 121 SER A O 1
ATOM 972 N N . GLN A 1 122 ? -8.326 -0.454 25.459 1.00 48.44 122 GLN A N 1
ATOM 973 C CA . GLN A 1 122 ? -7.133 -0.634 24.609 1.00 48.44 122 GLN A CA 1
ATOM 974 C C . GLN A 1 122 ? -6.681 0.662 23.926 1.00 48.44 122 GLN A C 1
ATOM 976 O O . GLN A 1 122 ? -5.483 0.883 23.749 1.00 48.44 122 GLN A O 1
ATOM 981 N N . ALA A 1 123 ? -7.616 1.561 23.609 1.00 45.34 123 ALA A N 1
ATOM 982 C CA . ALA A 1 123 ? -7.298 2.871 23.045 1.00 45.34 123 ALA A CA 1
ATOM 983 C C . ALA A 1 123 ? -6.453 3.731 24.010 1.00 45.34 123 ALA A C 1
ATOM 985 O O . ALA A 1 123 ? -5.560 4.457 23.577 1.00 45.34 123 ALA A O 1
ATOM 986 N N . SER A 1 124 ? -6.685 3.612 25.323 1.00 47.56 124 SER A N 1
ATOM 987 C CA . SER A 1 124 ? -5.998 4.393 26.364 1.00 47.56 124 SER A CA 1
ATOM 988 C C . SER A 1 124 ? -4.531 3.984 26.569 1.00 47.56 124 SER A C 1
ATOM 990 O O . SER A 1 124 ? -3.636 4.834 26.573 1.00 47.56 124 SER A O 1
ATOM 992 N N . GLU A 1 125 ? -4.251 2.681 26.674 1.00 50.31 125 GLU A N 1
ATOM 993 C CA . GLU A 1 125 ? -2.876 2.162 26.770 1.00 50.31 125 GLU A CA 1
ATOM 994 C C . GLU A 1 125 ? -2.074 2.460 25.490 1.00 50.31 125 GLU A C 1
ATOM 996 O O . GLU A 1 125 ? -0.873 2.729 25.529 1.00 50.31 125 GLU A O 1
ATOM 1001 N N . PHE A 1 126 ? -2.770 2.519 24.355 1.00 51.84 126 PHE A N 1
ATOM 1002 C CA . PHE A 1 126 ? -2.209 2.802 23.045 1.00 51.84 126 PHE A CA 1
ATOM 1003 C C . PHE A 1 126 ? -1.897 4.291 22.802 1.00 51.84 126 PHE A C 1
ATOM 1005 O O . PHE A 1 126 ? -0.800 4.617 22.344 1.00 51.84 126 PHE A O 1
ATOM 1012 N N . LEU A 1 127 ? -2.790 5.215 23.184 1.00 52.25 127 LEU A N 1
ATOM 1013 C CA . LEU A 1 127 ? -2.505 6.659 23.182 1.00 52.25 127 LEU A CA 1
ATOM 1014 C C . LEU A 1 127 ? -1.289 6.99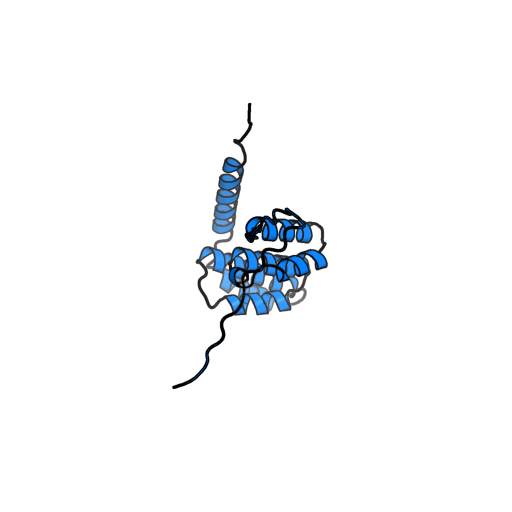1 24.049 1.00 52.25 127 LEU A C 1
ATOM 1016 O O . LEU A 1 127 ? -0.521 7.889 23.718 1.00 52.25 127 LEU A O 1
ATOM 1020 N N . ARG A 1 128 ? -1.060 6.222 25.118 1.00 54.66 128 ARG A N 1
ATOM 1021 C CA . ARG A 1 128 ? 0.141 6.324 25.951 1.00 54.66 128 ARG A CA 1
ATOM 1022 C C . ARG A 1 128 ? 1.421 5.943 25.197 1.00 54.66 128 ARG A C 1
ATOM 1024 O O . ARG A 1 128 ? 2.450 6.572 25.412 1.00 54.66 128 ARG A O 1
ATOM 1031 N N . GLY A 1 129 ? 1.357 4.979 24.276 1.00 52.59 129 GLY A N 1
ATOM 1032 C CA . GLY A 1 129 ? 2.453 4.650 23.353 1.00 52.59 129 GLY A CA 1
ATOM 1033 C C . GLY A 1 129 ? 2.689 5.710 22.267 1.00 52.59 129 GLY A C 1
ATOM 1034 O O . GLY A 1 129 ? 3.813 5.864 21.791 1.00 52.59 129 GLY A O 1
ATOM 1035 N N . LEU A 1 130 ? 1.650 6.478 21.920 1.00 52.53 130 LEU A N 1
ATOM 1036 C CA . LEU A 1 130 ? 1.711 7.621 21.003 1.00 52.53 130 LEU A CA 1
ATOM 1037 C C . LEU A 1 130 ? 2.040 8.956 21.697 1.00 52.53 130 LEU A C 1
ATOM 1039 O O . LEU A 1 130 ? 2.248 9.941 21.002 1.00 52.53 130 LEU A O 1
ATOM 1043 N N . GLN A 1 131 ? 2.157 9.018 23.031 1.00 53.38 131 GLN A N 1
ATOM 1044 C CA . GLN A 1 131 ? 2.491 10.260 23.763 1.00 53.38 131 GLN A CA 1
ATOM 1045 C C . GLN A 1 131 ? 3.838 10.878 23.356 1.00 53.38 131 GLN A C 1
ATOM 1047 O O . GLN A 1 131 ? 4.093 12.044 23.645 1.00 53.38 131 GLN A O 1
ATOM 1052 N N . HIS A 1 132 ? 4.706 10.110 22.698 1.00 53.56 132 HIS A N 1
ATOM 1053 C CA . HIS A 1 132 ? 5.989 10.580 22.171 1.00 53.56 132 HIS A CA 1
ATOM 1054 C C . HIS A 1 132 ? 5.929 11.028 20.707 1.00 53.56 132 HIS A C 1
ATOM 1056 O O . HIS A 1 132 ? 6.934 11.472 20.158 1.00 53.56 132 HIS A O 1
ATOM 1062 N N . ILE A 1 133 ? 4.775 10.876 20.067 1.00 55.34 133 ILE A N 1
ATOM 1063 C CA . ILE A 1 133 ? 4.531 11.229 18.678 1.00 55.34 133 ILE A CA 1
ATOM 1064 C C . ILE A 1 133 ? 3.681 12.485 18.730 1.00 55.34 133 ILE A C 1
ATOM 1066 O O . ILE A 1 133 ? 2.478 12.389 18.938 1.00 55.34 133 ILE A O 1
ATOM 1070 N N . ASP A 1 134 ? 4.309 13.653 18.607 1.00 55.41 134 ASP A N 1
ATOM 1071 C CA . ASP A 1 134 ? 3.570 14.908 18.513 1.00 55.41 134 ASP A CA 1
ATOM 1072 C C . ASP A 1 134 ? 2.804 14.920 17.177 1.00 55.41 134 ASP A C 1
ATOM 1074 O O . ASP A 1 134 ? 3.421 15.055 16.112 1.00 55.41 134 ASP A O 1
ATOM 1078 N N . PRO A 1 135 ? 1.471 14.733 17.194 1.00 51.81 135 PRO A N 1
ATOM 1079 C CA . PRO A 1 135 ? 0.691 14.629 15.971 1.00 51.81 135 PRO A CA 1
ATOM 1080 C C . PRO A 1 135 ? 0.690 15.952 15.203 1.00 51.81 135 PRO A C 1
ATOM 1082 O O . PRO A 1 135 ? 0.552 15.938 13.983 1.00 51.81 135 PRO A O 1
ATOM 1085 N N . LEU A 1 136 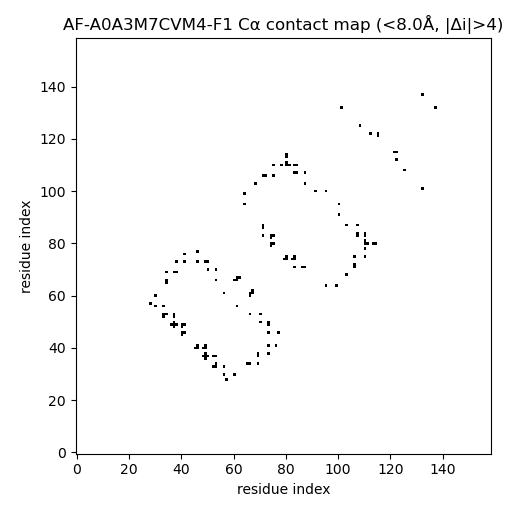? 0.874 17.085 15.895 1.00 53.25 136 LEU A N 1
ATOM 1086 C CA . LEU A 1 136 ? 0.956 18.404 15.275 1.00 53.25 136 LEU A CA 1
ATOM 1087 C C . LEU A 1 136 ? 2.271 18.558 14.513 1.00 53.25 136 LEU A C 1
ATOM 1089 O O . LEU A 1 136 ? 2.226 18.917 13.343 1.00 53.25 136 LEU A O 1
ATOM 1093 N N . LEU A 1 137 ? 3.410 18.172 15.098 1.00 54.12 137 LEU A N 1
ATOM 1094 C CA . LEU A 1 137 ? 4.706 18.223 14.400 1.00 54.12 137 LEU A CA 1
ATOM 1095 C C . LEU A 1 137 ? 4.766 17.291 13.179 1.00 54.12 137 LEU A C 1
ATOM 1097 O O . LEU A 1 137 ? 5.456 17.584 12.204 1.00 54.12 137 LEU A O 1
ATOM 1101 N N . LEU A 1 138 ? 4.040 16.170 13.203 1.00 50.97 138 LEU A N 1
ATOM 1102 C CA . LEU A 1 138 ? 3.946 15.265 12.053 1.00 50.97 138 LEU A CA 1
ATOM 1103 C C . LEU A 1 138 ? 3.018 15.782 10.961 1.00 50.97 138 LEU A C 1
ATOM 1105 O O . LEU A 1 138 ? 3.359 15.661 9.786 1.00 50.97 138 LEU A O 1
ATOM 1109 N N . CYS A 1 139 ? 1.887 16.384 11.326 1.00 49.59 139 CYS A N 1
ATOM 1110 C CA . CYS A 1 139 ? 1.022 17.069 10.371 1.00 49.59 139 CYS A CA 1
ATOM 1111 C C . CYS A 1 139 ? 1.737 18.268 9.736 1.00 49.59 139 CYS A C 1
ATOM 1113 O O . CYS A 1 139 ? 1.691 18.408 8.518 1.00 49.59 139 CYS A O 1
ATOM 1115 N N . GLU A 1 140 ? 2.448 19.075 10.526 1.00 49.22 140 GLU A N 1
ATOM 1116 C CA . GLU A 1 140 ? 3.253 20.201 10.040 1.00 49.22 140 GLU A CA 1
ATOM 1117 C C . GLU A 1 140 ? 4.381 19.719 9.118 1.00 49.22 140 GLU A C 1
ATOM 1119 O O . GLU A 1 140 ? 4.535 20.236 8.013 1.00 49.22 140 GLU A O 1
ATOM 1124 N N . GLY A 1 141 ? 5.109 18.663 9.500 1.00 44.62 141 GLY A N 1
ATOM 1125 C CA . GLY A 1 141 ? 6.167 18.083 8.670 1.00 44.62 141 GLY A CA 1
ATOM 1126 C C . GLY A 1 141 ? 5.659 17.475 7.356 1.00 44.62 141 GLY A C 1
ATOM 1127 O O . GLY A 1 141 ? 6.297 17.638 6.316 1.00 44.62 141 GLY A O 1
ATOM 1128 N N . LEU A 1 142 ? 4.503 16.802 7.371 1.00 46.25 142 LEU A N 1
ATOM 1129 C CA . LEU A 1 142 ? 3.875 16.257 6.162 1.00 46.25 142 LEU A CA 1
ATOM 1130 C C . LEU A 1 142 ? 3.316 17.363 5.261 1.00 46.25 142 LEU A C 1
ATOM 1132 O O . LEU A 1 142 ? 3.496 17.301 4.048 1.00 46.25 142 LEU A O 1
ATOM 1136 N N . GLN A 1 143 ? 2.690 18.393 5.835 1.00 47.59 143 GLN A N 1
ATOM 1137 C CA . GLN A 1 143 ? 2.207 19.554 5.085 1.00 47.59 143 GLN A CA 1
ATOM 1138 C C . GLN A 1 143 ? 3.355 20.309 4.418 1.00 47.59 143 GLN A C 1
ATOM 1140 O O . GLN A 1 143 ? 3.231 20.697 3.259 1.00 47.59 143 GLN A O 1
ATOM 1145 N N . GLN A 1 144 ? 4.481 20.476 5.109 1.00 46.47 144 GLN A N 1
ATOM 1146 C CA . GLN A 1 144 ? 5.643 21.171 4.568 1.00 46.47 144 GLN A CA 1
ATOM 1147 C C . GLN A 1 144 ? 6.254 20.406 3.386 1.00 46.47 144 GLN A C 1
ATOM 1149 O O . GLN A 1 144 ? 6.487 21.000 2.340 1.00 46.47 144 GLN A O 1
ATOM 1154 N N . ARG A 1 145 ? 6.381 19.074 3.482 1.00 45.16 145 ARG A N 1
ATOM 1155 C CA . ARG A 1 145 ? 6.890 18.242 2.376 1.00 45.16 145 ARG A CA 1
ATOM 1156 C C . ARG A 1 145 ? 5.934 18.141 1.187 1.00 45.16 145 ARG A C 1
ATOM 1158 O O . ARG A 1 145 ? 6.393 18.202 0.055 1.00 45.16 145 ARG A O 1
ATOM 1165 N N . LEU A 1 146 ? 4.625 18.042 1.430 1.00 44.75 146 LEU A N 1
ATOM 1166 C CA . LEU A 1 146 ? 3.616 18.077 0.361 1.00 44.75 146 LEU A CA 1
ATOM 1167 C C . LEU A 1 146 ? 3.587 19.432 -0.352 1.00 44.75 146 LEU A C 1
ATOM 1169 O O . LEU A 1 146 ? 3.345 19.490 -1.553 1.00 44.75 146 LEU A O 1
ATOM 1173 N N . THR A 1 147 ? 3.844 20.518 0.379 1.00 49.78 147 THR A N 1
ATOM 1174 C CA . THR A 1 147 ? 3.956 21.853 -0.214 1.00 49.78 147 THR A CA 1
ATOM 1175 C C . THR A 1 147 ? 5.227 21.951 -1.055 1.00 49.78 147 THR A C 1
ATOM 1177 O O . THR A 1 147 ? 5.154 22.401 -2.192 1.00 49.78 147 THR A O 1
ATOM 1180 N N . ASP A 1 148 ? 6.364 21.473 -0.544 1.00 46.97 148 ASP A N 1
ATOM 1181 C CA . ASP A 1 148 ? 7.645 21.496 -1.259 1.00 46.97 148 ASP A CA 1
ATOM 1182 C C . ASP A 1 148 ? 7.627 20.636 -2.539 1.00 46.97 148 ASP A C 1
ATOM 1184 O O . ASP A 1 148 ? 8.183 21.048 -3.555 1.00 46.97 148 ASP A O 1
ATOM 1188 N N . GLU A 1 149 ? 6.949 19.482 -2.535 1.00 47.69 149 GLU A N 1
ATOM 1189 C CA . GLU A 1 149 ? 6.787 18.638 -3.730 1.00 47.69 149 GLU A CA 1
ATOM 1190 C C . GLU A 1 149 ? 5.812 19.244 -4.755 1.00 47.69 149 GLU A C 1
ATOM 1192 O O . GLU A 1 149 ? 6.063 19.140 -5.957 1.00 47.69 149 GLU A O 1
ATOM 1197 N N . LEU A 1 150 ? 4.769 19.969 -4.320 1.00 40.00 150 LEU A N 1
ATOM 1198 C CA . LEU A 1 150 ? 3.851 20.658 -5.239 1.00 40.00 150 LEU A CA 1
ATOM 1199 C C . LEU A 1 150 ? 4.543 21.768 -6.052 1.00 40.00 150 LEU A C 1
ATOM 1201 O O . LEU A 1 150 ? 4.194 21.969 -7.217 1.00 40.00 150 LEU A O 1
ATOM 1205 N N . TRP A 1 151 ? 5.536 22.456 -5.473 1.00 32.28 151 TRP A N 1
ATOM 1206 C CA . TRP A 1 151 ? 6.285 23.521 -6.156 1.00 32.28 151 TRP A CA 1
ATOM 1207 C C . TRP A 1 151 ? 7.307 23.007 -7.179 1.00 32.28 151 TRP A C 1
ATOM 1209 O O . TRP A 1 151 ? 7.700 23.765 -8.063 1.00 32.28 151 TRP A O 1
ATOM 1219 N N . ILE A 1 152 ? 7.721 21.736 -7.116 1.00 42.22 152 ILE A N 1
ATOM 1220 C CA . ILE A 1 152 ? 8.633 21.154 -8.120 1.00 42.22 152 ILE A CA 1
ATOM 1221 C C . ILE A 1 152 ? 7.864 20.776 -9.399 1.00 42.22 152 ILE A C 1
ATOM 1223 O O . ILE A 1 152 ? 8.416 20.816 -10.497 1.00 42.22 152 ILE A O 1
ATOM 1227 N N . THR A 1 153 ? 6.567 20.478 -9.290 1.00 41.84 153 THR A N 1
ATOM 1228 C CA . THR A 1 153 ? 5.712 20.111 -10.433 1.00 41.84 153 THR A CA 1
ATOM 1229 C C . THR A 1 153 ? 5.166 21.284 -11.252 1.00 41.84 153 THR A C 1
ATOM 1231 O O . THR A 1 153 ? 4.564 21.053 -12.301 1.00 41.84 153 THR A O 1
ATOM 1234 N N . GLU A 1 154 ? 5.383 22.534 -10.838 1.00 40.66 154 GLU A N 1
ATOM 1235 C CA . GLU A 1 154 ? 4.809 23.707 -11.509 1.00 40.66 154 GLU A CA 1
ATOM 1236 C C . GLU A 1 154 ? 5.810 24.502 -12.364 1.00 40.66 154 GLU A C 1
ATOM 1238 O O . GLU A 1 154 ? 5.670 25.708 -12.486 1.00 40.66 154 GLU A O 1
ATOM 1243 N N . GLU A 1 155 ? 6.802 23.876 -13.014 1.00 41.91 155 GLU A N 1
ATOM 1244 C CA . GLU A 1 155 ? 7.617 24.603 -14.008 1.00 41.91 155 GLU A CA 1
ATOM 1245 C C . GLU A 1 155 ? 8.228 23.724 -15.121 1.00 41.91 155 GLU A C 1
ATOM 1247 O O . GLU A 1 155 ? 9.434 23.667 -15.327 1.00 41.91 155 GLU A O 1
ATOM 1252 N N . VAL A 1 156 ? 7.379 23.081 -15.933 1.00 42.78 156 VAL A N 1
ATOM 1253 C CA . VAL A 1 156 ? 7.719 22.783 -17.342 1.00 42.78 156 VAL A CA 1
ATOM 1254 C C . VAL A 1 156 ? 6.545 23.188 -18.237 1.00 42.78 156 VAL A C 1
ATOM 1256 O O . VAL A 1 156 ? 5.861 22.368 -18.846 1.00 42.78 156 VAL A O 1
ATOM 1259 N N . ARG A 1 157 ? 6.281 24.498 -18.324 1.00 36.59 157 ARG A N 1
ATOM 1260 C CA . ARG A 1 157 ? 5.574 25.059 -19.484 1.00 36.59 157 ARG A CA 1
ATOM 1261 C C . ARG A 1 157 ? 6.602 25.267 -20.589 1.00 36.59 157 ARG A C 1
ATOM 1263 O O . ARG A 1 157 ? 7.344 26.242 -20.574 1.00 36.59 157 ARG A O 1
ATOM 1270 N N . ILE A 1 158 ? 6.646 24.324 -21.525 1.00 43.31 158 ILE A N 1
ATOM 1271 C CA . ILE A 1 158 ? 7.344 24.487 -22.802 1.00 43.31 158 ILE A CA 1
ATOM 1272 C C . ILE A 1 158 ? 6.613 25.593 -23.574 1.00 43.31 158 ILE A C 1
ATOM 1274 O O . ILE A 1 158 ? 5.422 25.456 -23.865 1.00 43.31 158 ILE A O 1
ATOM 1278 N N . ALA A 1 159 ? 7.322 26.682 -23.859 1.00 45.09 159 ALA A N 1
ATOM 1279 C CA . ALA A 1 159 ? 6.971 27.666 -24.878 1.00 45.09 159 ALA A CA 1
ATOM 1280 C C . ALA A 1 159 ? 7.907 27.488 -26.077 1.00 45.09 159 ALA A C 1
ATOM 1282 O O . ALA A 1 159 ? 9.101 27.189 -25.837 1.00 45.09 159 ALA A O 1
#

Mean predicted aligned error: 16.31 Å

Foldseek 3Di:
DDDDDDDDDDDPPDDDPDPDDDDDDDDDDPVVVLLVVLVVCLVVVVLVVSVVSLVVRDPVCVLPLSSLLSVLVSCLSVLVLVVSLVSLVVNLPDDDDPLSNVSSLVSNLSSVVSVPPDDPPVNVVSVVVCPVPPVVVNVVVVVVVVVVVVVVPPDDPDD

Nearest PDB structures (foldseek):
  2l6j-assembly1_A  TM=7.085E-01  e=1.237E-02  Saccharomyces cerevisiae
  2lsv-assembly1_A  TM=7.428E-01  e=1.305E-02  Saccharomyces cerevisiae S288C
  8arc-assembly2_C  TM=7.722E-01  e=3.223E-01  Photorhabdus laumondii subsp. laumondii TTO1
  7qij-assembly2_JC  TM=6.195E-01  e=1.299E-01  Yersinia enterocolitica
  2vgy-assembly1_A-2  TM=5.384E-01  e=8.938E-02  Yersinia enterocolitica